Protein AF-A0A524P5F7-F1 (afdb_monomer_lite)

Secondary structure (DSSP, 8-state):
------SS---SPPPBPS--BPPTTT-TT-BSHIIIIITGGGT----S-BS-B-SS---TTS--BBTTS-BHHHHHHH-GGGG-TTGGG-

Sequence (90 aa):
MWDKVGPRNWRRPLLLQPDNFTPPERTPWGGRRIAGGLKLNAGLEVRGVVGESWEFSVEPDFPSRIAGGPPLDQVLREDPALLGTEAPLG

Foldseek 3Di:
DPPLQFVPRCPDDFAWQFPQFDDCVVVVVFACCVVVPVCVVVPDDDDDGTRDGDRDDPDPVRFIAGDVGGTPVVVCVVTVSVVPPCSVVD

Structure (mmCIF, N/CA/C/O backbone):
data_AF-A0A524P5F7-F1
#
_entry.id   AF-A0A524P5F7-F1
#
loop_
_atom_site.group_PDB
_atom_site.id
_atom_site.type_symbol
_atom_site.label_atom_id
_atom_site.label_alt_id
_atom_site.label_comp_id
_atom_site.label_asym_id
_atom_site.label_entity_id
_atom_site.label_seq_id
_atom_site.pdbx_PDB_ins_code
_atom_site.Cartn_x
_atom_site.Cartn_y
_atom_site.Cartn_z
_atom_site.occupancy
_atom_site.B_iso_or_equiv
_atom_site.auth_seq_id
_atom_site.auth_comp_id
_atom_site.auth_asym_id
_atom_site.auth_atom_id
_atom_site.pdbx_PDB_model_num
ATOM 1 N N . MET A 1 1 ? 1.059 -0.212 -27.195 1.00 44.72 1 MET A N 1
ATOM 2 C CA . MET A 1 1 ? 0.227 0.013 -25.979 1.00 44.72 1 MET A CA 1
ATOM 3 C C . MET A 1 1 ? 0.620 -1.099 -25.022 1.00 44.72 1 MET A C 1
ATOM 5 O O . MET A 1 1 ? 0.362 -2.245 -25.354 1.00 44.72 1 MET A O 1
ATOM 9 N N . TRP A 1 2 ? 1.291 -0.747 -23.915 1.00 47.88 2 TRP A N 1
ATOM 10 C CA . TRP A 1 2 ? 1.972 -1.634 -22.941 1.00 47.88 2 TRP A CA 1
ATOM 11 C C . TRP A 1 2 ? 3.361 -2.182 -23.315 1.00 47.88 2 TRP A C 1
ATOM 13 O O . TRP A 1 2 ? 3.737 -3.261 -22.874 1.00 47.88 2 TRP A O 1
ATOM 23 N N . ASP A 1 3 ? 4.175 -1.410 -24.033 1.00 45.00 3 ASP A N 1
ATOM 24 C CA . ASP A 1 3 ? 5.564 -1.782 -24.356 1.00 45.00 3 ASP A CA 1
ATOM 25 C C . ASP A 1 3 ? 6.579 -1.285 -23.301 1.00 45.00 3 ASP A C 1
ATOM 27 O O . ASP A 1 3 ? 7.707 -0.930 -23.631 1.00 45.00 3 ASP A O 1
ATOM 31 N N . LYS A 1 4 ? 6.194 -1.219 -22.016 1.00 52.59 4 LYS A N 1
ATOM 32 C CA . LYS A 1 4 ? 7.128 -0.895 -20.920 1.00 52.59 4 LYS A CA 1
ATOM 33 C C . LYS A 1 4 ? 7.722 -2.184 -20.355 1.00 52.59 4 LYS A C 1
ATOM 35 O O . LYS A 1 4 ? 7.309 -2.673 -19.309 1.00 52.59 4 LYS A O 1
ATOM 40 N N . VAL A 1 5 ? 8.665 -2.753 -21.097 1.00 54.88 5 VAL A N 1
ATOM 41 C CA . VAL A 1 5 ? 9.493 -3.883 -20.664 1.00 54.88 5 VAL A CA 1
ATOM 42 C C . VAL A 1 5 ? 10.856 -3.352 -20.243 1.00 54.88 5 VAL A C 1
ATOM 44 O O . VAL A 1 5 ? 11.662 -2.951 -21.079 1.00 54.88 5 VAL A O 1
ATOM 47 N N . GLY A 1 6 ? 11.099 -3.347 -18.934 1.00 55.03 6 GLY A N 1
ATOM 48 C CA . GLY A 1 6 ? 12.456 -3.308 -18.402 1.00 55.03 6 GLY A CA 1
ATOM 49 C C . GLY A 1 6 ? 13.241 -4.578 -18.763 1.00 55.03 6 GLY A C 1
ATOM 50 O O . GLY A 1 6 ? 12.702 -5.487 -19.406 1.00 55.03 6 GLY A O 1
ATOM 51 N N . PRO A 1 7 ? 14.522 -4.690 -18.364 1.00 54.12 7 PRO A N 1
ATOM 52 C CA . PRO A 1 7 ? 15.335 -5.894 -18.560 1.00 54.12 7 PRO A CA 1
ATOM 53 C C . PRO A 1 7 ? 14.663 -7.174 -18.039 1.00 54.12 7 PRO A C 1
ATOM 55 O O . PRO A 1 7 ? 14.890 -8.259 -18.579 1.00 54.12 7 PRO A O 1
ATOM 58 N N . ARG A 1 8 ? 13.791 -7.064 -17.029 1.00 61.41 8 ARG A N 1
ATOM 59 C CA . ARG A 1 8 ? 12.851 -8.126 -16.666 1.00 61.41 8 ARG A CA 1
ATOM 60 C C . ARG A 1 8 ? 11.580 -7.968 -17.510 1.00 61.41 8 ARG A C 1
ATOM 62 O O . ARG A 1 8 ? 10.907 -6.944 -17.475 1.00 61.41 8 ARG A O 1
ATOM 69 N N . ASN A 1 9 ? 11.238 -9.004 -18.279 1.00 65.00 9 ASN A N 1
ATOM 70 C CA . ASN A 1 9 ? 10.044 -9.037 -19.132 1.00 65.00 9 ASN A CA 1
ATOM 71 C C . ASN A 1 9 ? 8.762 -9.146 -18.279 1.00 65.00 9 ASN A C 1
ATOM 73 O O . ASN A 1 9 ? 8.156 -10.217 -18.173 1.00 65.00 9 ASN A O 1
ATOM 77 N N . TRP A 1 10 ? 8.374 -8.050 -17.626 1.00 70.69 10 TRP A N 1
ATOM 78 C CA . TRP A 1 10 ? 7.180 -7.953 -16.793 1.00 70.69 10 TRP A CA 1
ATOM 79 C C . TRP A 1 10 ? 5.920 -7.992 -17.663 1.00 70.69 10 TRP A C 1
ATOM 81 O O . TRP A 1 10 ? 5.376 -6.975 -18.074 1.00 70.69 10 TRP A O 1
ATOM 91 N N . ARG A 1 11 ? 5.429 -9.199 -17.956 1.00 72.94 11 ARG A N 1
ATOM 92 C CA . ARG A 1 11 ? 4.222 -9.406 -18.781 1.00 72.94 11 ARG A CA 1
ATOM 93 C C . ARG A 1 11 ? 2.904 -9.198 -18.029 1.00 72.94 11 ARG A C 1
ATOM 95 O O . ARG A 1 11 ? 1.836 -9.432 -18.593 1.00 72.94 11 ARG A O 1
ATOM 102 N N . ARG A 1 12 ? 2.961 -8.847 -16.743 1.00 80.06 12 ARG A N 1
ATOM 103 C CA . ARG A 1 12 ? 1.802 -8.664 -15.861 1.00 80.06 12 ARG A CA 1
ATOM 104 C C . ARG A 1 12 ? 2.050 -7.487 -14.916 1.00 80.06 12 ARG A C 1
ATOM 106 O O . ARG A 1 12 ? 3.208 -7.265 -14.561 1.00 80.06 12 ARG A O 1
ATOM 113 N N . PRO A 1 13 ? 0.995 -6.774 -14.483 1.00 87.69 13 PRO A N 1
ATOM 114 C CA . PRO A 1 13 ? 1.124 -5.744 -13.463 1.00 87.69 13 PRO A CA 1
ATOM 115 C C . PRO A 1 13 ? 1.792 -6.289 -12.200 1.00 87.69 13 PRO A C 1
ATOM 117 O O . PRO A 1 13 ? 1.455 -7.378 -11.728 1.00 87.69 13 PRO A O 1
ATOM 120 N N . LEU A 1 14 ? 2.715 -5.506 -11.649 1.00 90.75 14 LEU A N 1
ATOM 121 C CA . LEU A 1 14 ? 3.251 -5.735 -10.316 1.00 90.75 14 LEU A CA 1
ATOM 122 C C . LEU A 1 14 ? 2.181 -5.348 -9.299 1.00 90.75 14 LEU A C 1
ATOM 124 O O . LEU A 1 14 ? 1.765 -4.192 -9.239 1.00 90.75 14 LEU A O 1
ATOM 128 N N . LEU A 1 15 ? 1.714 -6.322 -8.524 1.00 94.06 15 LEU A N 1
ATOM 129 C CA . LEU A 1 15 ? 0.761 -6.069 -7.450 1.00 94.06 15 LEU A CA 1
ATOM 130 C C . LEU A 1 15 ? 1.513 -5.710 -6.173 1.00 94.06 15 LEU A C 1
ATOM 132 O O . LEU A 1 15 ? 2.515 -6.348 -5.843 1.00 94.06 15 LEU A O 1
ATOM 136 N N . LEU A 1 16 ? 1.004 -4.714 -5.455 1.00 96.50 16 LEU A N 1
ATOM 137 C CA . LEU A 1 16 ? 1.495 -4.332 -4.138 1.00 96.50 16 LEU A CA 1
ATOM 138 C C . LEU A 1 16 ? 0.678 -5.020 -3.043 1.00 96.50 16 LEU A C 1
ATOM 140 O O . LEU A 1 16 ? -0.488 -5.367 -3.247 1.00 96.50 16 LEU A O 1
ATOM 144 N N . GLN A 1 17 ? 1.298 -5.232 -1.884 1.00 96.06 17 GLN A N 1
ATOM 145 C CA . GLN A 1 17 ? 0.597 -5.701 -0.696 1.00 96.06 17 GLN A CA 1
ATOM 146 C C . GLN A 1 17 ? -0.479 -4.683 -0.286 1.00 96.06 17 GLN A C 1
ATOM 148 O O . GLN A 1 17 ? -0.281 -3.481 -0.470 1.00 96.06 17 GLN A O 1
ATOM 153 N N . PRO A 1 18 ? -1.637 -5.129 0.229 1.00 95.56 18 PRO A N 1
ATOM 154 C CA . PRO A 1 18 ? -2.733 -4.226 0.547 1.00 95.56 18 PRO A CA 1
ATOM 155 C C . PRO A 1 18 ? -2.703 -3.700 1.990 1.00 95.56 18 PRO A C 1
ATOM 157 O O . PRO A 1 18 ? -3.532 -2.858 2.319 1.00 95.56 18 PRO A O 1
ATOM 160 N N . ASP A 1 19 ? -1.797 -4.145 2.857 1.00 94.12 19 ASP A N 1
ATOM 161 C CA . ASP A 1 19 ? -1.724 -3.803 4.287 1.00 94.12 19 ASP A CA 1
ATOM 162 C C . ASP A 1 19 ? -0.846 -2.575 4.598 1.00 94.12 19 ASP A C 1
ATOM 164 O O . ASP A 1 19 ? -0.288 -2.455 5.685 1.00 94.12 19 ASP A O 1
ATOM 168 N N . ASN A 1 20 ? -0.772 -1.614 3.670 1.00 94.69 20 ASN A N 1
ATOM 169 C CA . ASN A 1 20 ? 0.065 -0.407 3.775 1.00 94.69 20 ASN A CA 1
ATOM 170 C C . ASN A 1 20 ? -0.502 0.670 4.730 1.00 94.69 20 ASN A C 1
ATOM 172 O O . ASN A 1 20 ? -0.552 1.851 4.380 1.00 94.69 20 ASN A O 1
ATOM 176 N N . PHE A 1 21 ? -0.993 0.283 5.907 1.00 95.94 21 PHE A N 1
ATOM 177 C CA . PHE A 1 21 ? -1.576 1.207 6.880 1.00 95.94 21 PHE A CA 1
ATOM 178 C C . PHE A 1 21 ? -0.514 1.880 7.739 1.00 95.94 21 PHE A C 1
ATOM 180 O O . PHE A 1 21 ? 0.472 1.264 8.140 1.00 95.94 21 PHE A O 1
ATOM 187 N N . THR A 1 22 ? -0.753 3.139 8.093 1.00 94.31 22 THR A N 1
ATOM 188 C CA . THR A 1 22 ? 0.013 3.767 9.170 1.00 94.31 22 THR A CA 1
ATOM 189 C C . THR A 1 22 ? -0.483 3.269 10.530 1.00 94.31 22 THR A C 1
ATOM 191 O O . THR A 1 22 ? -1.678 2.993 10.688 1.00 94.31 22 THR A O 1
ATOM 194 N N . PRO A 1 23 ? 0.406 3.147 11.531 1.00 93.62 23 PRO A N 1
ATOM 195 C CA . PRO A 1 23 ? 0.012 2.698 12.856 1.00 93.62 23 PRO A CA 1
ATOM 196 C C . PRO A 1 23 ? -0.874 3.751 13.557 1.00 93.62 23 PRO A C 1
ATOM 198 O O . PRO A 1 23 ? -0.708 4.957 13.310 1.00 93.62 23 PRO A O 1
ATOM 201 N N . PRO A 1 24 ? -1.798 3.337 14.448 1.00 94.19 24 PRO A N 1
ATOM 202 C CA . PRO A 1 24 ? -2.699 4.251 15.155 1.00 94.19 24 PRO A CA 1
ATOM 203 C C . PRO A 1 24 ? -1.976 5.324 15.977 1.00 94.19 24 PRO A C 1
ATOM 205 O O . PRO A 1 24 ? -2.492 6.426 16.127 1.00 94.19 24 PRO A O 1
ATOM 208 N N . GLU A 1 25 ? -0.774 5.041 16.481 1.00 94.88 25 GLU A N 1
ATOM 209 C CA . GLU A 1 25 ? 0.035 5.992 17.251 1.00 94.88 25 GLU A CA 1
ATOM 210 C C . GLU A 1 25 ? 0.486 7.185 16.393 1.00 94.88 25 GLU A C 1
ATOM 212 O O . GLU A 1 25 ? 0.621 8.297 16.901 1.00 94.88 25 GLU A O 1
ATOM 217 N N . ARG A 1 26 ? 0.680 6.972 15.082 1.00 94.94 26 ARG A N 1
ATOM 218 C CA . ARG A 1 26 ? 1.016 8.033 14.118 1.00 94.94 26 ARG A CA 1
ATOM 219 C C . ARG A 1 26 ? -0.223 8.788 13.653 1.00 94.94 26 ARG A C 1
ATOM 221 O O . ARG A 1 26 ? -0.167 9.999 13.455 1.00 94.94 26 ARG A O 1
ATOM 228 N N . THR A 1 27 ? -1.333 8.077 13.460 1.00 96.25 27 THR A N 1
ATOM 229 C CA . THR A 1 27 ? -2.596 8.661 12.990 1.00 96.25 27 THR A CA 1
ATOM 230 C C . TH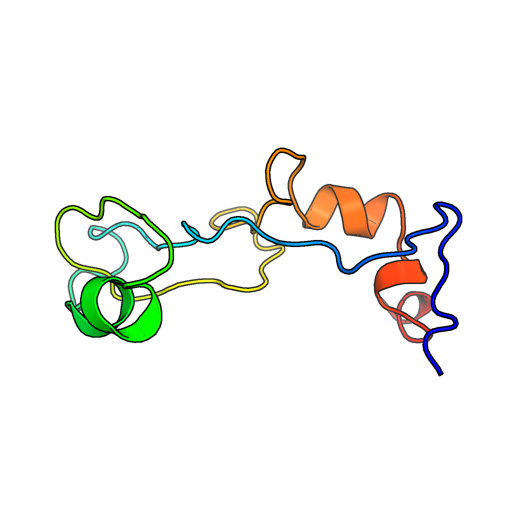R A 1 27 ? -3.733 8.448 13.997 1.00 96.25 27 THR A C 1
ATOM 232 O O . THR A 1 27 ? -4.726 7.783 13.694 1.00 96.25 27 THR A O 1
ATOM 235 N N . PRO A 1 28 ? -3.648 9.049 15.203 1.00 96.31 28 PRO A N 1
ATOM 236 C CA . PRO A 1 28 ? -4.625 8.810 16.271 1.00 96.31 28 PRO A CA 1
ATOM 237 C C . PRO A 1 28 ? -6.020 9.360 15.946 1.00 96.31 28 PRO A C 1
ATOM 239 O O . PRO A 1 28 ? -7.014 8.937 16.527 1.00 96.31 28 PRO A O 1
ATOM 242 N N . TRP A 1 29 ? -6.103 10.285 14.988 1.00 97.25 29 TRP A N 1
ATOM 243 C CA . TRP A 1 29 ? -7.346 10.822 14.429 1.00 97.25 29 TRP A CA 1
ATOM 244 C C . TRP A 1 29 ? -8.000 9.892 13.393 1.00 97.25 29 TRP A C 1
ATOM 246 O O . TRP A 1 29 ? -9.020 10.249 12.802 1.00 97.25 29 TRP A O 1
ATOM 256 N N . GLY A 1 30 ? -7.409 8.721 13.139 1.00 97.31 30 GLY A N 1
ATOM 257 C CA . GLY A 1 30 ? -7.883 7.766 12.153 1.00 97.31 30 GLY A CA 1
ATOM 258 C C . GLY A 1 30 ? -9.304 7.264 12.400 1.00 97.31 30 GLY A C 1
ATOM 259 O O . GLY A 1 30 ? -9.877 7.381 13.482 1.00 97.31 30 GLY A O 1
ATOM 260 N N . GLY A 1 31 ? -9.879 6.649 11.368 1.00 97.38 31 GLY A N 1
ATOM 261 C CA . GLY A 1 31 ? -11.243 6.129 11.402 1.00 97.38 31 GLY A CA 1
ATOM 262 C C . GLY A 1 31 ? -11.339 4.684 10.929 1.00 97.38 31 GLY A C 1
ATOM 263 O O . GLY A 1 31 ? -10.349 3.970 10.794 1.00 97.38 31 GLY A O 1
ATOM 264 N N . ARG A 1 32 ? -12.569 4.242 10.649 1.00 96.12 32 ARG A N 1
ATOM 265 C CA . ARG A 1 32 ? -12.846 2.887 10.136 1.00 96.12 32 ARG A CA 1
ATOM 266 C C . ARG A 1 32 ? -13.082 2.831 8.628 1.00 96.12 32 ARG A C 1
ATOM 268 O O . ARG A 1 32 ? -13.186 1.743 8.078 1.00 96.12 32 ARG A O 1
ATOM 275 N N . ARG A 1 33 ? -13.175 3.979 7.945 1.00 97.19 33 ARG A N 1
ATOM 276 C CA . ARG A 1 33 ? -13.546 4.043 6.519 1.00 97.19 33 ARG A CA 1
ATOM 277 C C . ARG A 1 33 ? -12.545 3.326 5.611 1.00 97.19 33 ARG A C 1
ATOM 279 O O . ARG A 1 33 ? -12.966 2.655 4.673 1.00 97.19 33 ARG A O 1
ATOM 286 N N . ILE A 1 34 ? -11.248 3.463 5.883 1.00 97.19 34 ILE A N 1
ATOM 287 C CA . ILE A 1 34 ? -10.199 2.837 5.069 1.00 97.19 34 ILE A CA 1
ATOM 288 C C . ILE A 1 34 ? -10.291 1.314 5.191 1.00 97.19 34 ILE A C 1
ATOM 290 O O . ILE A 1 34 ? -10.544 0.642 4.196 1.00 97.19 34 ILE A O 1
ATOM 294 N N . ALA A 1 35 ? -10.177 0.781 6.408 1.00 95.00 35 ALA A N 1
ATOM 295 C CA . ALA A 1 35 ? -10.208 -0.661 6.639 1.00 95.00 35 ALA A CA 1
ATOM 296 C C . ALA A 1 35 ? -11.574 -1.293 6.310 1.00 95.00 35 ALA A C 1
ATOM 298 O O . ALA A 1 35 ? -11.643 -2.276 5.583 1.00 95.00 35 ALA A O 1
ATOM 299 N N . GLY A 1 36 ? -12.669 -0.714 6.807 1.00 93.88 36 GLY A N 1
ATOM 300 C CA . GLY A 1 36 ? -14.009 -1.299 6.700 1.00 93.88 36 GLY A CA 1
ATOM 301 C C . GLY A 1 36 ? -14.772 -0.966 5.417 1.00 93.88 36 GLY A C 1
ATOM 302 O O . GLY A 1 36 ? -15.796 -1.585 5.154 1.00 93.88 36 GLY A O 1
ATOM 303 N N . GLY A 1 37 ? -14.317 0.015 4.635 1.00 95.00 37 GLY A N 1
ATOM 304 C CA . GLY A 1 37 ? -14.974 0.432 3.394 1.00 95.00 37 GLY A CA 1
ATOM 305 C C . GLY A 1 37 ? -14.087 0.226 2.176 1.00 95.00 37 GLY A C 1
ATOM 306 O O . GLY A 1 37 ? -14.413 -0.567 1.299 1.00 95.00 37 GLY A O 1
ATOM 307 N N . LEU A 1 38 ? -12.954 0.931 2.124 1.00 96.12 38 LEU A N 1
ATOM 308 C CA . LEU A 1 38 ? -12.072 0.922 0.950 1.00 96.12 38 LEU A CA 1
ATOM 309 C C . LEU A 1 38 ? -11.316 -0.401 0.789 1.00 96.12 38 LEU A C 1
ATOM 311 O O . LEU A 1 38 ? -11.111 -0.853 -0.334 1.00 96.12 38 LEU A O 1
ATOM 315 N N . LYS A 1 39 ? -10.927 -1.032 1.900 1.00 95.94 39 LYS A N 1
ATOM 316 C CA . LYS A 1 39 ? -10.163 -2.287 1.913 1.00 95.94 39 LYS A CA 1
ATOM 317 C C . LYS A 1 39 ? -10.951 -3.485 2.436 1.00 95.94 39 LYS A C 1
ATOM 319 O O . LYS A 1 39 ? -10.354 -4.515 2.733 1.00 95.94 39 LYS A O 1
ATOM 324 N N . LEU A 1 40 ? -12.285 -3.393 2.470 1.00 94.38 40 LEU A N 1
ATOM 325 C CA . LEU A 1 40 ? -13.158 -4.466 2.962 1.00 94.38 40 LEU A CA 1
ATOM 326 C C . LEU A 1 40 ? -12.875 -5.812 2.274 1.00 94.38 40 LEU A C 1
ATOM 328 O O . LEU A 1 40 ? -12.796 -6.848 2.925 1.00 94.38 40 LEU A O 1
ATOM 332 N N . ASN A 1 41 ? -12.662 -5.782 0.957 1.00 95.12 41 ASN A N 1
ATOM 333 C CA . ASN A 1 41 ? -12.440 -6.982 0.147 1.00 95.12 41 ASN A CA 1
ATOM 334 C C . ASN A 1 41 ? -10.963 -7.401 0.061 1.00 95.12 41 ASN A C 1
ATOM 336 O O . ASN A 1 41 ? -10.642 -8.340 -0.662 1.00 95.12 41 ASN A O 1
ATOM 340 N N . ALA A 1 42 ? -10.058 -6.719 0.771 1.00 93.12 42 ALA A N 1
ATOM 341 C CA . ALA A 1 42 ? -8.634 -7.051 0.770 1.00 93.12 42 ALA A CA 1
ATOM 342 C C . ALA A 1 42 ? -8.285 -8.220 1.712 1.00 93.12 42 ALA A C 1
ATOM 344 O O . ALA A 1 42 ? -7.137 -8.652 1.734 1.00 93.12 42 ALA A O 1
ATOM 345 N N . GLY A 1 43 ? -9.252 -8.728 2.490 1.00 91.56 43 GLY A N 1
ATOM 346 C CA . GLY A 1 43 ? -9.042 -9.860 3.403 1.00 91.56 43 GLY A CA 1
ATOM 347 C C . GLY A 1 43 ? -8.113 -9.545 4.579 1.00 91.56 43 GLY A C 1
ATOM 348 O O . GLY A 1 43 ? -7.461 -10.444 5.099 1.00 91.56 43 GLY A O 1
ATOM 349 N N . LEU A 1 44 ? -8.020 -8.272 4.971 1.00 92.88 44 LEU A N 1
ATOM 350 C CA . LEU A 1 44 ? -7.120 -7.804 6.021 1.00 92.88 44 LEU A CA 1
ATOM 351 C C . LEU A 1 44 ? -7.801 -7.814 7.388 1.00 92.88 44 LEU A C 1
ATOM 353 O O . LEU A 1 44 ? -8.893 -7.268 7.550 1.00 92.88 44 LEU A O 1
ATOM 357 N N . GLU A 1 45 ? -7.113 -8.348 8.396 1.00 91.50 45 GLU A N 1
ATOM 358 C CA . GLU A 1 45 ? -7.486 -8.119 9.789 1.00 91.50 45 GLU A CA 1
ATOM 359 C C . GLU A 1 45 ? -6.873 -6.809 10.283 1.00 91.50 45 GLU A C 1
ATOM 361 O O . GLU A 1 45 ? -5.661 -6.694 10.452 1.00 91.50 45 GLU A O 1
ATOM 366 N N . VAL A 1 46 ? -7.720 -5.816 10.548 1.00 90.62 46 VAL A N 1
ATOM 367 C CA . VAL A 1 46 ? -7.288 -4.513 11.063 1.00 90.62 46 VAL A CA 1
ATOM 368 C C . VAL A 1 46 ? -7.833 -4.311 12.467 1.00 90.62 46 VAL A C 1
ATOM 370 O O . VAL A 1 46 ? -9.045 -4.335 12.687 1.00 90.62 46 VAL A O 1
ATOM 373 N N . ARG A 1 47 ? -6.934 -4.080 13.426 1.00 87.19 47 ARG A N 1
ATOM 374 C CA . ARG A 1 47 ? -7.286 -3.745 14.809 1.00 87.19 47 ARG A CA 1
ATOM 375 C C . ARG A 1 47 ? -7.114 -2.245 15.026 1.00 87.19 47 ARG A C 1
ATOM 377 O O . ARG A 1 47 ? -6.070 -1.693 14.708 1.00 87.19 47 ARG A O 1
ATOM 384 N N . GLY A 1 48 ? -8.125 -1.599 15.603 1.00 90.38 48 GLY A N 1
ATOM 385 C CA . GLY A 1 48 ? -8.076 -0.172 15.931 1.00 90.38 48 GLY A CA 1
ATOM 386 C C . GLY A 1 48 ? -8.559 0.743 14.802 1.00 90.38 48 GLY A C 1
ATOM 387 O O . GLY A 1 48 ? -9.517 0.420 14.096 1.00 90.38 48 GLY A O 1
ATOM 388 N N . VAL A 1 49 ? -7.944 1.921 14.700 1.00 95.94 49 VAL A N 1
ATOM 389 C CA . VAL A 1 49 ? -8.272 2.953 13.708 1.00 95.94 49 VAL A CA 1
ATOM 390 C C . VAL A 1 49 ? -7.158 3.082 12.678 1.00 95.94 49 VAL A C 1
ATOM 392 O O . VAL A 1 49 ? -5.996 2.858 12.990 1.00 95.94 49 VAL A O 1
ATOM 395 N N . VAL A 1 50 ? -7.520 3.467 11.456 1.00 97.25 50 VAL A N 1
ATOM 396 C CA . VAL A 1 50 ? -6.571 3.739 10.373 1.00 97.25 50 VAL A CA 1
ATOM 397 C C . VAL A 1 50 ? -6.814 5.155 9.876 1.00 97.25 50 VAL A C 1
ATOM 399 O O . VAL A 1 50 ? -7.923 5.472 9.431 1.00 97.25 50 VAL A O 1
ATOM 402 N N . GLY A 1 51 ? -5.800 6.015 9.971 1.00 97.50 51 GLY A N 1
ATOM 403 C CA . GLY A 1 51 ? -5.856 7.360 9.397 1.00 97.50 51 GLY A CA 1
ATOM 404 C C . GLY A 1 51 ? -5.381 7.414 7.954 1.00 97.50 51 GLY A C 1
ATOM 405 O O . GLY A 1 51 ? -5.976 8.127 7.150 1.00 97.50 51 GLY A O 1
ATOM 406 N N . GLU A 1 52 ? -4.370 6.619 7.597 1.00 97.94 52 GLU A N 1
ATOM 407 C CA . GLU A 1 52 ? -3.774 6.633 6.261 1.00 97.94 52 GLU A CA 1
ATOM 408 C C . GLU A 1 52 ? -3.479 5.223 5.743 1.00 97.94 52 GLU A C 1
ATOM 410 O O . GL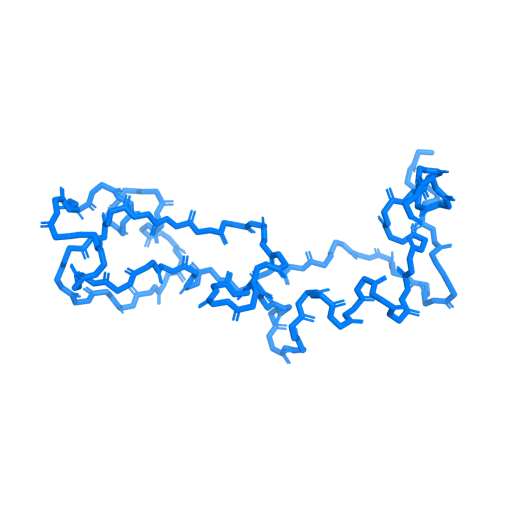U A 1 52 ? -3.212 4.293 6.506 1.00 97.94 52 GLU A O 1
ATOM 415 N N . SER A 1 53 ? -3.491 5.095 4.416 1.00 97.31 53 SER A N 1
ATOM 416 C CA . SER A 1 53 ? -3.021 3.921 3.688 1.00 97.31 53 SER A CA 1
ATOM 417 C C . SER A 1 53 ? -2.170 4.377 2.505 1.00 97.31 53 SER A C 1
ATOM 419 O O . SER A 1 53 ? -2.623 5.182 1.691 1.00 97.31 53 SER A O 1
ATOM 421 N N . TRP A 1 54 ? -0.930 3.901 2.434 1.00 97.56 54 TRP A N 1
ATOM 422 C CA . TRP A 1 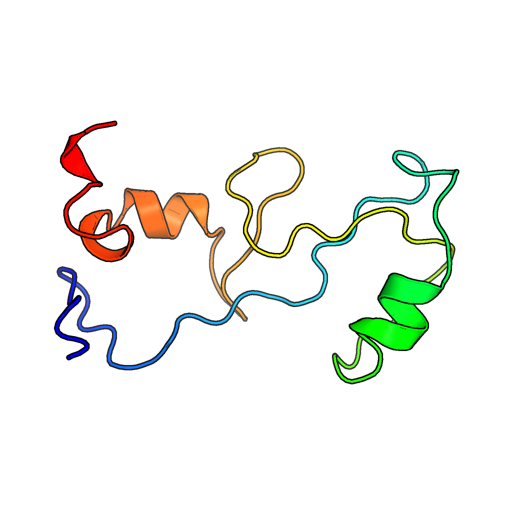54 ? 0.085 4.346 1.479 1.00 97.56 54 TRP A CA 1
ATOM 423 C C . TRP A 1 54 ? 0.169 3.347 0.312 1.00 97.56 54 TRP A C 1
ATOM 425 O O . TRP A 1 54 ? 0.956 2.404 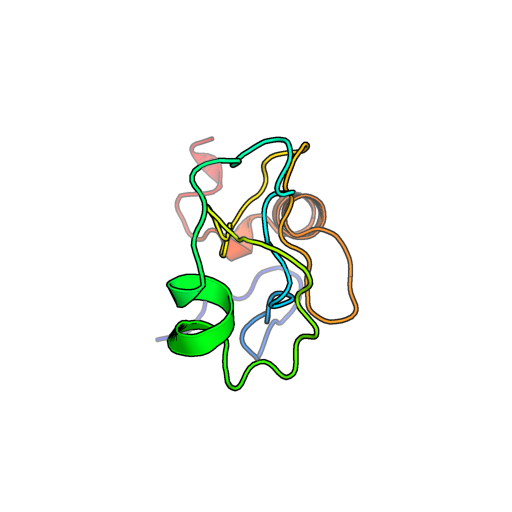0.329 1.00 97.56 54 TRP A O 1
ATOM 435 N N . GLU A 1 55 ? -0.697 3.513 -0.695 1.00 95.88 55 GLU A N 1
ATOM 436 C CA . GLU A 1 55 ? -0.883 2.523 -1.779 1.00 95.88 55 GLU A CA 1
ATOM 437 C C . GLU A 1 55 ? 0.294 2.404 -2.754 1.00 95.88 55 GLU A C 1
ATOM 439 O O . GLU A 1 55 ? 0.439 1.373 -3.403 1.00 95.88 55 GLU A O 1
ATOM 444 N N . PHE A 1 56 ? 1.109 3.450 -2.877 1.00 96.56 56 PHE A N 1
ATOM 445 C CA . PHE A 1 56 ? 2.319 3.461 -3.692 1.00 96.56 56 PHE A CA 1
ATOM 446 C C . PHE A 1 56 ? 3.352 4.352 -3.008 1.00 96.56 56 PHE A C 1
ATOM 448 O O . PHE A 1 56 ? 3.255 5.577 -3.047 1.00 96.56 56 PHE A O 1
ATOM 455 N N . SER A 1 57 ? 4.314 3.729 -2.339 1.00 97.56 57 SER A N 1
ATOM 456 C CA . SER A 1 57 ? 5.279 4.413 -1.491 1.00 97.56 57 SER A CA 1
ATOM 457 C C . SER A 1 57 ? 6.661 3.787 -1.608 1.00 97.56 57 SER A C 1
ATOM 459 O O . SER A 1 57 ? 6.821 2.572 -1.480 1.00 97.56 57 SER A O 1
ATOM 461 N N . VAL A 1 58 ? 7.658 4.645 -1.812 1.00 96.69 58 VAL A N 1
ATOM 462 C CA . VAL A 1 58 ? 9.088 4.329 -1.662 1.00 96.69 58 VAL A CA 1
ATOM 463 C C . VAL A 1 58 ? 9.679 4.968 -0.398 1.00 96.69 58 VAL A C 1
ATOM 465 O O . VAL A 1 58 ? 10.891 4.950 -0.217 1.00 96.69 58 VAL A O 1
ATOM 468 N N . GLU A 1 59 ? 8.833 5.542 0.464 1.00 96.50 59 GLU A N 1
ATOM 469 C CA . GLU A 1 59 ? 9.240 6.154 1.731 1.00 96.50 59 GLU A CA 1
ATOM 470 C C . GLU A 1 59 ? 9.773 5.078 2.696 1.00 96.50 59 GLU A C 1
ATOM 472 O O . GLU A 1 59 ? 9.033 4.131 2.981 1.00 96.50 59 GLU A O 1
ATOM 477 N N . PRO A 1 60 ? 11.009 5.197 3.224 1.00 94.38 60 PRO A N 1
ATOM 478 C CA . PRO A 1 60 ? 11.599 4.193 4.114 1.00 94.38 60 PRO A CA 1
ATOM 479 C C . PRO A 1 60 ? 10.775 3.850 5.357 1.00 94.38 60 PRO A C 1
ATOM 481 O O . PRO A 1 60 ? 10.768 2.689 5.770 1.00 94.38 60 PRO A O 1
ATOM 484 N N . ASP A 1 61 ? 10.067 4.824 5.933 1.00 94.31 61 ASP A N 1
ATOM 485 C CA . ASP A 1 61 ? 9.256 4.606 7.137 1.00 94.31 61 ASP A CA 1
ATOM 486 C C . ASP A 1 61 ? 7.945 3.855 6.842 1.00 94.31 61 ASP A C 1
ATOM 488 O O . ASP A 1 61 ? 7.415 3.158 7.708 1.00 94.31 61 ASP A O 1
ATOM 492 N N . PHE A 1 62 ? 7.420 3.969 5.615 1.00 95.25 62 PHE A N 1
ATOM 493 C CA . PHE A 1 62 ? 6.160 3.347 5.187 1.00 95.25 62 PHE A CA 1
ATOM 494 C C . PHE A 1 62 ? 6.251 2.822 3.743 1.00 95.25 62 PHE A C 1
ATOM 496 O O . PHE A 1 62 ? 5.544 3.323 2.860 1.00 95.25 62 PHE A O 1
ATOM 503 N N . PRO A 1 63 ? 7.118 1.831 3.464 1.00 96.81 63 PRO A N 1
ATOM 504 C CA . PRO A 1 63 ? 7.364 1.368 2.106 1.00 96.81 63 PRO A CA 1
ATOM 505 C C . PRO A 1 63 ? 6.242 0.440 1.636 1.00 96.81 63 PRO A C 1
ATOM 507 O O . PRO A 1 63 ? 5.847 -0.487 2.347 1.00 96.81 63 PRO A O 1
ATOM 510 N N . SER A 1 64 ? 5.783 0.615 0.396 1.00 97.94 64 SER A N 1
ATOM 511 C CA . SER A 1 64 ? 4.970 -0.408 -0.264 1.00 97.94 64 SER A CA 1
ATOM 512 C C . SER A 1 64 ? 5.842 -1.613 -0.622 1.00 97.94 64 SER A C 1
ATOM 514 O O . SER A 1 64 ? 7.031 -1.487 -0.924 1.00 97.94 64 SER A O 1
ATOM 516 N N . ARG A 1 65 ? 5.248 -2.805 -0.635 1.00 97.31 65 ARG A N 1
ATOM 517 C CA . ARG A 1 65 ? 5.935 -4.062 -0.971 1.00 97.31 65 ARG A CA 1
ATOM 518 C C . ARG A 1 65 ? 5.248 -4.758 -2.127 1.00 97.31 65 ARG A C 1
ATOM 520 O O . ARG A 1 65 ? 4.025 -4.718 -2.218 1.00 97.31 65 ARG A O 1
ATOM 527 N N . ILE A 1 66 ? 6.015 -5.438 -2.977 1.00 96.00 66 ILE A N 1
ATOM 528 C CA . ILE A 1 66 ? 5.442 -6.355 -3.966 1.00 96.00 66 ILE A CA 1
ATOM 529 C C . ILE A 1 66 ? 4.722 -7.488 -3.226 1.00 96.00 66 ILE A C 1
ATOM 531 O O . ILE A 1 66 ? 5.223 -7.999 -2.223 1.00 96.00 66 ILE A O 1
ATOM 535 N N . ALA A 1 67 ? 3.560 -7.910 -3.720 1.00 94.12 67 ALA A N 1
ATOM 536 C CA . ALA A 1 67 ? 2.825 -9.039 -3.165 1.00 94.12 67 ALA A CA 1
ATOM 537 C C . ALA A 1 67 ? 3.708 -10.305 -3.132 1.00 94.12 67 ALA A C 1
ATOM 539 O O . ALA A 1 67 ? 4.081 -10.840 -4.175 1.00 94.12 67 ALA A O 1
ATOM 540 N N . GLY A 1 68 ? 4.056 -10.764 -1.922 1.00 90.62 68 GLY A N 1
ATOM 541 C CA . GLY A 1 68 ? 4.942 -11.915 -1.704 1.00 90.62 68 GLY A CA 1
ATOM 542 C C . GLY A 1 68 ? 6.420 -11.661 -2.031 1.00 90.62 68 GLY A C 1
ATOM 543 O O . GLY A 1 68 ? 7.164 -12.618 -2.229 1.00 90.62 68 GLY A O 1
ATOM 544 N N . GLY A 1 69 ? 6.841 -10.397 -2.126 1.00 93.31 69 GLY A N 1
ATOM 545 C CA . GLY A 1 69 ? 8.151 -10.022 -2.647 1.00 93.31 69 GLY A CA 1
ATOM 546 C C . GLY A 1 69 ? 8.851 -8.890 -1.883 1.00 93.31 69 GLY A C 1
ATOM 547 O O . GLY A 1 69 ? 8.517 -8.598 -0.730 1.00 93.31 69 GLY A O 1
ATOM 548 N N . PRO A 1 70 ? 9.871 -8.276 -2.510 1.00 95.81 70 PRO A N 1
ATOM 549 C CA . PRO A 1 70 ? 10.680 -7.233 -1.890 1.00 95.81 70 PRO A CA 1
ATOM 550 C C . PRO A 1 70 ? 9.936 -5.887 -1.781 1.00 95.81 70 PRO A C 1
ATOM 552 O O . PRO A 1 70 ? 8.860 -5.708 -2.364 1.00 95.81 70 PRO A O 1
ATOM 555 N N . PRO A 1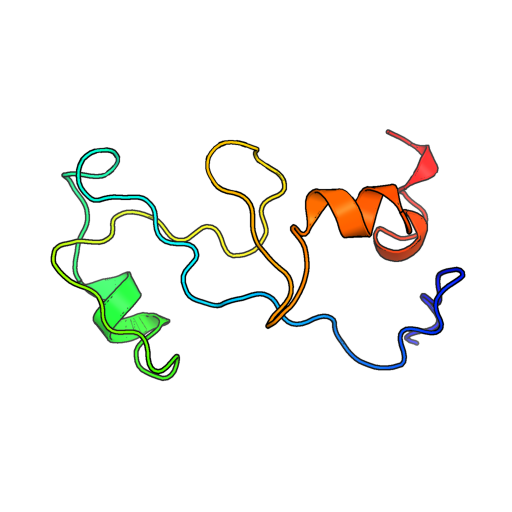 71 ? 10.513 -4.920 -1.046 1.00 97.06 71 PRO A N 1
ATOM 556 C CA . PRO A 1 71 ? 10.108 -3.517 -1.095 1.00 97.06 71 PRO A CA 1
ATOM 557 C C . PRO A 1 71 ? 10.071 -2.943 -2.520 1.00 97.06 71 PRO A C 1
ATOM 559 O O . PRO A 1 71 ? 10.897 -3.290 -3.367 1.00 97.06 71 PRO A O 1
ATOM 562 N N . LEU A 1 72 ? 9.121 -2.042 -2.778 1.00 96.69 72 LEU A N 1
ATOM 563 C CA . LEU A 1 72 ? 8.958 -1.380 -4.073 1.00 96.69 72 LEU A CA 1
ATOM 564 C C . LEU A 1 72 ? 10.192 -0.550 -4.455 1.00 96.69 72 LEU A C 1
ATOM 566 O O . LEU A 1 72 ? 10.598 -0.559 -5.614 1.00 96.69 72 LEU A O 1
ATOM 570 N N . ASP A 1 73 ? 10.818 0.126 -3.492 1.00 96.88 73 ASP A N 1
ATOM 571 C CA . ASP A 1 73 ? 12.007 0.953 -3.722 1.00 96.88 73 ASP A CA 1
ATOM 572 C C . ASP A 1 73 ? 13.194 0.130 -4.254 1.00 96.88 73 ASP A C 1
ATOM 574 O O . ASP A 1 73 ? 13.900 0.562 -5.165 1.00 96.88 73 ASP A O 1
ATOM 578 N N . GLN A 1 74 ? 13.391 -1.084 -3.737 1.00 96.25 74 GLN A N 1
ATOM 579 C CA . GLN A 1 74 ? 14.385 -2.023 -4.242 1.00 96.25 74 GLN A CA 1
ATOM 580 C C . GLN A 1 74 ? 14.084 -2.401 -5.695 1.00 96.25 74 GLN A C 1
ATOM 582 O O . GLN A 1 74 ? 14.976 -2.323 -6.536 1.00 96.25 74 GLN A O 1
ATOM 587 N N . VAL A 1 75 ? 12.835 -2.759 -6.009 1.00 94.44 75 VAL A N 1
ATOM 588 C CA . VAL A 1 75 ? 12.437 -3.152 -7.372 1.00 94.44 75 VAL A CA 1
ATOM 589 C C . VAL A 1 75 ? 12.662 -2.023 -8.369 1.00 94.44 75 VAL A C 1
ATOM 591 O O . VAL A 1 75 ? 13.211 -2.263 -9.440 1.00 94.44 75 VAL A O 1
ATOM 594 N N . LEU A 1 76 ? 12.277 -0.797 -8.014 1.00 92.94 76 LEU A N 1
ATOM 595 C CA . LEU A 1 76 ? 12.442 0.367 -8.884 1.00 92.94 76 LEU A CA 1
ATOM 596 C C . LEU A 1 76 ? 13.913 0.754 -9.073 1.00 92.94 76 LEU A C 1
ATOM 598 O O . LEU A 1 76 ? 14.280 1.210 -10.150 1.00 92.94 76 LEU A O 1
ATOM 602 N N . ARG A 1 77 ? 14.772 0.544 -8.066 1.00 92.69 77 ARG A N 1
ATOM 603 C CA . ARG A 1 77 ? 16.224 0.746 -8.210 1.00 92.69 77 ARG A CA 1
ATOM 604 C C . ARG A 1 77 ? 16.886 -0.325 -9.073 1.00 92.69 77 ARG A C 1
ATOM 606 O O . ARG A 1 77 ? 17.787 -0.006 -9.841 1.00 92.69 77 ARG A O 1
ATOM 613 N N . GLU A 1 78 ? 16.457 -1.579 -8.950 1.00 92.75 78 GLU A N 1
ATOM 614 C CA . GLU A 1 78 ? 16.962 -2.684 -9.776 1.00 92.75 78 GLU A CA 1
ATOM 615 C C . GLU A 1 78 ? 16.471 -2.610 -11.230 1.00 92.75 78 GLU A C 1
ATOM 617 O O . GLU A 1 78 ? 17.170 -3.062 -12.136 1.00 92.75 78 GLU A O 1
ATOM 622 N N . ASP A 1 79 ? 15.276 -2.060 -11.456 1.00 90.81 79 ASP A N 1
ATOM 623 C CA . ASP A 1 79 ? 14.659 -1.932 -12.777 1.00 90.81 79 ASP A CA 1
ATOM 624 C C . ASP A 1 79 ? 13.985 -0.552 -12.968 1.00 90.81 79 ASP A C 1
ATOM 626 O O . ASP A 1 79 ? 12.752 -0.441 -12.961 1.00 90.81 79 ASP A O 1
ATOM 630 N N . PRO A 1 80 ? 14.773 0.525 -13.174 1.00 90.12 80 PRO A N 1
ATOM 631 C CA . PRO A 1 80 ? 14.240 1.882 -13.332 1.00 90.12 80 PRO A CA 1
ATOM 632 C C . PRO A 1 80 ? 13.334 2.054 -14.554 1.00 90.12 80 PRO A C 1
ATOM 634 O O . PRO A 1 80 ? 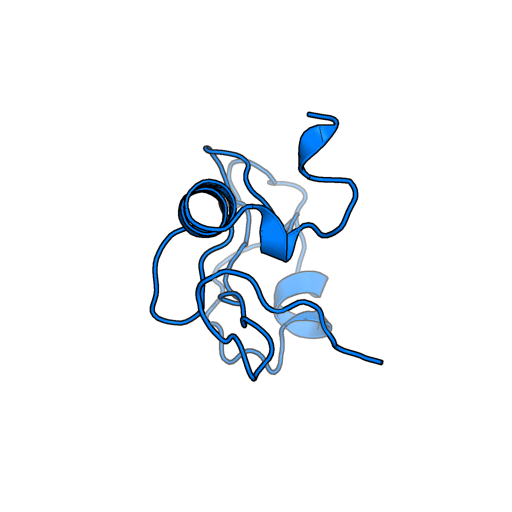12.516 2.971 -14.595 1.00 90.12 80 PRO A O 1
ATOM 637 N N . ALA A 1 81 ? 13.426 1.161 -15.546 1.00 86.25 81 ALA A N 1
ATOM 638 C CA . ALA A 1 81 ? 12.585 1.207 -16.740 1.00 86.25 81 ALA A CA 1
ATOM 639 C C . ALA A 1 81 ? 11.087 1.038 -16.418 1.00 86.25 81 ALA A C 1
ATOM 641 O O . ALA A 1 81 ? 10.239 1.481 -17.197 1.00 86.25 81 ALA A O 1
ATOM 642 N N . LEU A 1 82 ? 10.748 0.474 -15.251 1.00 87.56 82 LEU A N 1
ATOM 643 C CA . LEU A 1 82 ? 9.379 0.426 -14.727 1.00 87.56 82 LEU A CA 1
ATOM 644 C C . LEU A 1 82 ? 8.761 1.818 -14.519 1.00 87.56 82 LEU A C 1
ATOM 646 O O . LEU A 1 82 ? 7.547 1.970 -14.658 1.00 87.56 82 LEU A O 1
ATOM 650 N N . LEU A 1 83 ? 9.576 2.839 -14.236 1.00 88.62 83 LEU A N 1
ATOM 651 C CA . LEU A 1 83 ? 9.122 4.228 -14.096 1.00 88.62 83 LEU A CA 1
ATOM 652 C C . LEU A 1 83 ? 8.826 4.880 -15.455 1.00 88.62 83 LEU A C 1
ATOM 654 O O . LEU A 1 83 ? 8.084 5.855 -15.533 1.00 88.62 83 LEU A O 1
ATOM 658 N N . GLY A 1 84 ? 9.311 4.295 -16.552 1.00 87.25 84 GLY A N 1
ATOM 659 C CA . GLY A 1 84 ? 9.128 4.809 -17.902 1.00 87.25 84 GLY A CA 1
ATOM 660 C C . GLY A 1 84 ? 10.247 5.730 -18.367 1.00 87.25 84 GLY A C 1
ATOM 661 O O . GLY A 1 84 ? 11.383 5.655 -17.910 1.00 87.25 84 GLY A O 1
ATOM 662 N N . THR A 1 85 ? 9.916 6.577 -19.337 1.00 87.75 85 THR A N 1
ATOM 663 C CA . THR A 1 85 ? 10.861 7.445 -20.051 1.00 87.75 85 THR A CA 1
ATOM 664 C C . THR A 1 85 ? 11.457 8.543 -19.179 1.00 87.75 85 THR A C 1
ATOM 666 O O . THR A 1 85 ? 12.517 9.066 -19.495 1.00 87.75 85 THR A O 1
ATOM 669 N N . GLU A 1 86 ? 10.787 8.874 -18.082 1.00 88.69 86 GLU A N 1
ATOM 670 C CA . GLU A 1 86 ? 11.160 9.902 -17.121 1.00 88.69 86 GLU A CA 1
ATOM 671 C C . GLU A 1 86 ? 12.186 9.403 -16.096 1.00 88.69 86 GLU A C 1
ATOM 673 O O . GLU A 1 86 ? 12.783 10.217 -15.400 1.00 88.69 86 GLU A O 1
ATOM 678 N N . ALA A 1 87 ? 12.427 8.088 -16.016 1.00 87.81 87 ALA A N 1
ATOM 679 C CA . ALA A 1 87 ? 13.368 7.494 -15.066 1.00 87.81 87 ALA A CA 1
ATOM 680 C C . ALA A 1 87 ? 14.772 8.144 -15.063 1.00 87.81 87 ALA A C 1
ATOM 682 O O . ALA A 1 87 ? 15.317 8.320 -13.978 1.00 87.81 87 ALA A O 1
ATOM 683 N N . PRO A 1 88 ? 15.365 8.541 -16.211 1.00 86.62 88 PRO A N 1
ATOM 684 C CA . PRO A 1 88 ? 16.687 9.175 -16.241 1.00 86.62 88 PRO A CA 1
ATOM 685 C C . PRO A 1 88 ? 16.716 10.645 -15.792 1.00 86.62 88 PRO A C 1
ATOM 687 O O . PRO A 1 88 ? 17.786 11.247 -15.808 1.00 86.62 88 PRO A O 1
ATOM 690 N N . LEU A 1 89 ? 15.566 11.261 -15.493 1.00 85.06 89 LEU A N 1
ATOM 691 C CA . LEU A 1 89 ? 15.482 12.680 -15.120 1.00 85.06 89 LEU A CA 1
ATOM 692 C C . LEU A 1 89 ? 15.700 12.932 -13.619 1.00 85.06 89 LEU A C 1
ATOM 694 O O . LEU A 1 89 ? 15.731 14.094 -13.211 1.00 85.06 89 LEU A O 1
ATOM 698 N N . GLY A 1 90 ? 15.793 11.869 -12.815 1.00 66.94 90 GLY A N 1
ATOM 699 C CA . GLY A 1 90 ? 15.994 11.907 -11.363 1.00 66.94 90 GLY A CA 1
ATOM 700 C C . GLY A 1 90 ? 17.395 11.503 -10.937 1.00 66.94 90 GLY A C 1
ATOM 701 O O . GLY A 1 90 ? 18.034 10.712 -11.666 1.00 66.94 90 GLY A O 1
#

Radius of gyration: 15.53 Å; chains: 1; bounding box: 32×25×43 Å

pLDDT: mean 88.95, std 13.21, range [44.72, 97.94]